Protein AF-A0A2X4TH71-F1 (afdb_monomer_lite)

InterPro domains:
  IPR024393 Mechanosensitive ion channel MscS, porin domain [PF12795] (1-151)

pLDDT: mean 87.52, std 12.31, range [40.38, 98.31]

Secondary structure (DSSP, 8-state):
-HHHHHHHHHTTSHHHHHHHHHHHHTS-HHHHHHHHHHHHHHHHHHHHHHHHHHHHHHHHHTHHHHHHHHHHHHHHHHHHHHHHHTT-STTPPPPPHHHHHHHHHHHHHHHHHHHHHHHHHHTHHHHHHHHHHHHHHHHHHHHHHHHHHHHHHHHTT-

Foldseek 3Di:
DVVLLVVLLVCLDPVNLVVLLVVVVPDDPVRLVVVLVVLVVLLVVLVVLLVVLVVVLVVLVCLVVVLVVLLVVLVVLLVVLVCLLVVVDPPDDDDDPVRNVVSVVSNVVSVVSNVVSVVVVVCSVVSNVVSVVVNSSSVSVSVSSVSSVVSSVVSVPD

Organism: NCBI:txid59203

Sequence (158 aa):
MRQATDALNALSDVNSDDEMRKTLSTLSLRQLELRVAQVLDDLQNSQSDLAAYNSQLVSLQTQPERVQNAMYTASQQIQQIRNRLDGNNVGEAALRPSQQVLLQAQQALLNAQIDQQRKSLEGNTVLQDTLQKQRDYVTANSNRLEHQLQLFAGSGQQ

Radius of gyration: 28.72 Å; chains: 1; bounding box: 62×29×78 Å

Structure (mmCIF, N/CA/C/O backbone):
data_AF-A0A2X4TH71-F1
#
_entry.id   AF-A0A2X4TH71-F1
#
loop_
_atom_site.group_PDB
_atom_site.id
_atom_site.type_symbol
_atom_site.label_atom_id
_atom_site.label_alt_id
_atom_site.label_comp_id
_atom_site.label_asym_id
_atom_site.label_entity_id
_atom_site.label_seq_id
_atom_site.pdbx_PDB_ins_code
_atom_site.Cartn_x
_atom_site.Cartn_y
_atom_site.Cartn_z
_atom_site.occupancy
_atom_site.B_iso_or_equiv
_atom_site.auth_seq_id
_atom_site.auth_comp_id
_atom_site.auth_asym_id
_atom_site.auth_atom_id
_atom_site.pdbx_PDB_model_num
ATOM 1 N N . MET A 1 1 ? -19.282 1.366 4.073 1.00 63.50 1 MET A N 1
ATOM 2 C CA . MET A 1 1 ? -18.233 1.529 5.105 1.00 63.50 1 MET A CA 1
ATOM 3 C C . MET A 1 1 ? -18.487 2.714 6.025 1.00 63.50 1 MET A C 1
ATOM 5 O O . MET A 1 1 ? -18.694 2.434 7.188 1.00 63.50 1 MET A O 1
ATOM 9 N N . ARG A 1 2 ? -18.599 3.976 5.561 1.00 66.25 2 ARG A N 1
ATOM 10 C CA . ARG A 1 2 ? -18.943 5.118 6.452 1.00 66.25 2 ARG A CA 1
ATOM 11 C C . ARG A 1 2 ? -20.168 4.866 7.345 1.00 66.25 2 ARG A C 1
ATOM 13 O O . ARG A 1 2 ? -20.029 4.877 8.552 1.00 66.25 2 ARG A O 1
ATOM 20 N N . GLN A 1 3 ? -21.297 4.461 6.761 1.00 63.44 3 GLN A N 1
ATOM 21 C CA . GLN A 1 3 ? -22.505 4.093 7.520 1.00 63.44 3 GLN A CA 1
ATOM 22 C C . GLN A 1 3 ? -22.292 2.961 8.540 1.00 63.44 3 GLN A C 1
ATOM 24 O O . GLN A 1 3 ? -22.957 2.937 9.566 1.00 63.44 3 GLN A O 1
ATOM 29 N N . ALA A 1 4 ? -21.382 2.020 8.265 1.00 64.94 4 ALA A N 1
ATOM 30 C CA . ALA A 1 4 ? -21.075 0.937 9.196 1.00 64.94 4 ALA A CA 1
ATOM 31 C C . ALA A 1 4 ? -20.242 1.455 10.375 1.00 64.94 4 ALA A C 1
ATOM 33 O O . ALA A 1 4 ? -20.536 1.103 11.508 1.00 64.94 4 ALA A O 1
ATOM 34 N N . THR A 1 5 ? -19.262 2.327 10.118 1.00 71.69 5 THR A N 1
ATOM 35 C CA . THR A 1 5 ? -18.489 3.030 11.153 1.00 71.69 5 THR A CA 1
ATOM 36 C C . THR A 1 5 ? -19.387 3.936 11.999 1.00 71.69 5 THR A C 1
ATOM 38 O O . THR A 1 5 ? -19.299 3.906 13.220 1.00 71.69 5 THR A O 1
ATOM 41 N N . ASP A 1 6 ? -20.298 4.680 11.371 1.00 70.75 6 ASP A N 1
ATOM 42 C CA . ASP A 1 6 ? -21.244 5.561 12.063 1.00 70.75 6 ASP A CA 1
ATOM 43 C C . ASP A 1 6 ? -22.219 4.757 12.937 1.00 70.75 6 ASP A C 1
ATOM 45 O O . ASP A 1 6 ? -22.457 5.114 14.087 1.00 70.75 6 ASP A O 1
ATOM 49 N N . ALA A 1 7 ? -22.730 3.628 12.433 1.00 64.69 7 ALA A N 1
ATOM 50 C CA . ALA A 1 7 ? -23.565 2.714 13.211 1.00 64.69 7 ALA A CA 1
ATOM 51 C C . ALA A 1 7 ? -22.794 2.053 14.368 1.00 64.69 7 ALA A C 1
ATOM 53 O O . ALA A 1 7 ? -23.346 1.878 15.450 1.00 64.69 7 ALA A O 1
ATOM 54 N N . LEU A 1 8 ? -21.516 1.712 14.162 1.00 64.94 8 LEU A N 1
ATOM 55 C CA . LEU A 1 8 ? -20.625 1.198 15.209 1.00 64.94 8 LEU A CA 1
ATOM 56 C C . LEU A 1 8 ? -20.383 2.228 16.313 1.00 64.94 8 LEU A C 1
ATOM 58 O O . LEU A 1 8 ? -20.440 1.873 17.486 1.00 64.94 8 LEU A O 1
ATOM 62 N N . ASN A 1 9 ? -20.166 3.488 15.944 1.00 67.88 9 ASN A N 1
ATOM 63 C CA . ASN A 1 9 ? -19.999 4.578 16.900 1.00 67.88 9 ASN A CA 1
ATOM 64 C C . ASN A 1 9 ? -21.312 4.890 17.636 1.00 67.88 9 ASN A C 1
ATOM 66 O O . ASN A 1 9 ? -21.296 5.161 18.828 1.00 67.88 9 ASN A O 1
ATOM 70 N N . ALA A 1 10 ? -22.462 4.799 16.963 1.00 61.44 10 ALA A N 1
ATOM 71 C CA . ALA A 1 10 ? -23.767 4.963 17.606 1.00 61.44 10 ALA A CA 1
ATOM 72 C C . ALA A 1 10 ? -24.090 3.836 18.609 1.00 61.44 10 ALA A C 1
ATOM 74 O O . ALA A 1 10 ? -24.837 4.047 19.559 1.00 61.44 10 ALA A O 1
ATOM 75 N N . LEU A 1 11 ? -23.515 2.642 18.426 1.00 59.00 11 LEU A N 1
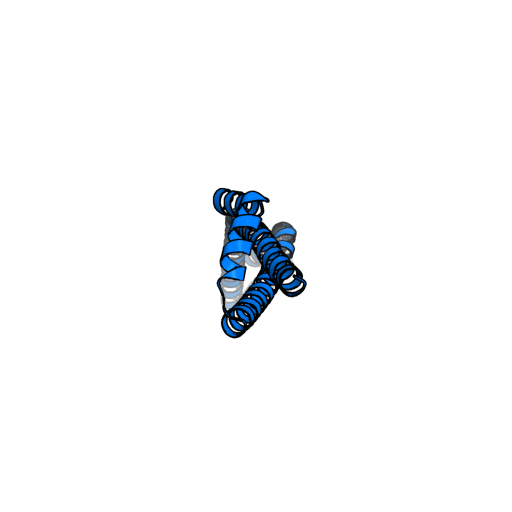ATOM 76 C CA . LEU A 1 11 ? -23.662 1.509 19.347 1.00 59.00 11 LEU A CA 1
ATOM 77 C C . LEU A 1 11 ? -22.861 1.659 20.653 1.00 59.00 11 LEU A C 1
ATOM 79 O O . LEU A 1 11 ? -23.059 0.833 21.543 1.00 59.00 11 LEU A O 1
ATOM 83 N N . SER A 1 12 ? -21.984 2.662 20.784 1.00 61.31 12 SER A N 1
ATOM 84 C CA . SER A 1 12 ? -21.284 2.985 22.041 1.00 61.31 12 SER A CA 1
ATOM 85 C C . SER A 1 12 ? -22.016 4.035 22.893 1.00 61.31 12 SER A C 1
ATOM 87 O O . SER A 1 12 ? -21.398 4.667 23.745 1.00 61.31 12 SER A O 1
ATOM 89 N N . ASP A 1 13 ? -23.291 4.311 22.601 1.00 68.19 13 ASP A N 1
ATOM 90 C CA . ASP A 1 13 ? -24.119 5.247 23.367 1.00 68.19 13 ASP A CA 1
ATOM 91 C C . ASP A 1 13 ? -24.588 4.628 24.700 1.00 68.19 13 ASP A C 1
ATOM 93 O O . ASP A 1 13 ? -24.808 3.423 24.797 1.00 68.19 13 ASP A O 1
ATOM 97 N N . VAL A 1 14 ? -24.826 5.455 25.720 1.00 62.22 14 VAL A N 1
ATOM 98 C CA . VAL A 1 14 ? -25.133 5.028 27.103 1.00 62.22 14 VAL A CA 1
ATOM 99 C C . VAL A 1 14 ? -26.380 4.135 27.180 1.00 62.22 14 VAL A C 1
ATOM 101 O O . VAL A 1 14 ? -26.426 3.179 27.951 1.00 62.22 14 VAL A O 1
ATOM 104 N N . ASN A 1 15 ? -27.383 4.386 26.332 1.00 63.09 15 ASN A N 1
ATOM 105 C CA . ASN A 1 15 ? -28.579 3.539 26.245 1.00 63.09 15 ASN A CA 1
ATOM 106 C C . ASN A 1 15 ? -28.260 2.115 25.743 1.00 63.09 15 ASN A C 1
ATOM 108 O O . ASN A 1 15 ? -28.921 1.155 26.134 1.00 63.09 15 ASN A O 1
ATOM 112 N N . SER A 1 16 ? -27.248 1.975 24.880 1.00 70.62 16 SER A N 1
ATOM 113 C CA . SER A 1 16 ? -26.733 0.683 24.409 1.00 70.62 16 SER A CA 1
ATOM 114 C C . SER A 1 16 ? -25.996 -0.048 25.533 1.00 70.62 16 SER A C 1
ATOM 116 O O . SER A 1 16 ? -26.137 -1.263 25.682 1.00 70.62 16 SER A O 1
ATOM 118 N N . ASP A 1 17 ? -25.274 0.690 26.378 1.00 78.94 17 ASP A N 1
ATOM 119 C CA . ASP A 1 17 ? -24.522 0.130 27.502 1.00 78.94 17 ASP A CA 1
ATOM 120 C C . ASP A 1 17 ? -25.423 -0.450 28.588 1.00 78.94 17 ASP A C 1
ATOM 122 O O . ASP A 1 17 ? -25.124 -1.517 29.124 1.00 78.94 17 ASP A O 1
ATOM 126 N N . ASP A 1 18 ? -26.535 0.212 28.904 1.00 78.62 18 ASP A N 1
ATOM 127 C CA . ASP A 1 18 ? -27.498 -0.289 29.887 1.00 78.62 18 ASP A CA 1
ATOM 128 C C . ASP A 1 18 ? -28.179 -1.580 29.409 1.00 78.62 18 ASP A C 1
ATOM 130 O O . ASP A 1 18 ? -28.313 -2.538 30.176 1.00 78.62 18 ASP A O 1
ATOM 134 N N . GLU A 1 19 ? -28.547 -1.662 28.128 1.00 79.62 19 GLU A N 1
ATOM 135 C CA . GLU A 1 19 ? -29.070 -2.895 27.523 1.00 79.62 19 GLU A CA 1
ATOM 136 C C . GLU A 1 19 ? -28.009 -4.003 27.465 1.00 79.62 19 GLU A C 1
ATOM 138 O O . GLU A 1 19 ? -28.292 -5.181 27.720 1.00 79.62 19 GLU A O 1
ATOM 143 N N . MET A 1 20 ? -26.753 -3.634 27.208 1.00 80.44 20 MET A N 1
ATOM 144 C CA . MET A 1 20 ? -25.641 -4.573 27.228 1.00 80.44 20 MET A CA 1
ATOM 145 C C . MET A 1 20 ? -25.396 -5.103 28.641 1.00 80.44 20 MET A C 1
ATOM 147 O O . MET A 1 20 ? -25.333 -6.315 28.819 1.00 80.44 20 MET A O 1
ATOM 151 N N . ARG A 1 21 ? -25.363 -4.244 29.665 1.00 81.69 21 ARG A N 1
ATOM 152 C CA . ARG A 1 21 ? -25.238 -4.637 31.079 1.00 81.69 21 ARG A CA 1
ATOM 153 C C . ARG A 1 21 ? -26.367 -5.558 31.530 1.00 81.69 21 ARG A C 1
ATOM 155 O O . ARG A 1 21 ? -26.087 -6.555 32.192 1.00 81.69 21 ARG A O 1
ATOM 162 N N . LYS A 1 22 ? -27.616 -5.278 31.138 1.00 83.62 22 LYS A N 1
ATOM 163 C CA . LYS A 1 22 ? -28.753 -6.188 31.380 1.00 83.62 22 LYS A CA 1
ATOM 164 C C . LYS A 1 22 ? -28.539 -7.546 30.722 1.00 83.62 22 LYS A C 1
ATOM 166 O O . LYS A 1 22 ? -28.810 -8.571 31.330 1.00 83.62 22 LYS A O 1
ATOM 171 N N . THR A 1 23 ? -28.036 -7.570 29.490 1.00 82.12 23 THR A N 1
ATOM 172 C CA . THR A 1 23 ? -27.727 -8.830 28.805 1.00 82.12 23 THR A CA 1
ATOM 173 C C . THR A 1 23 ? -26.625 -9.589 29.548 1.00 82.12 23 THR A C 1
ATOM 175 O O . THR A 1 23 ? -26.768 -10.784 29.800 1.00 82.12 23 THR A O 1
ATOM 178 N N . LEU A 1 24 ? -25.560 -8.899 29.966 1.00 82.75 24 LEU A N 1
ATOM 179 C CA . LEU A 1 24 ? -24.443 -9.492 30.703 1.00 82.75 24 LEU A CA 1
ATOM 180 C C . LEU A 1 24 ? -24.871 -10.086 32.049 1.00 82.75 24 LEU A C 1
ATOM 182 O O . LEU A 1 24 ? -24.440 -11.188 32.376 1.00 82.75 24 LEU A O 1
ATOM 186 N N . SER A 1 25 ? -25.756 -9.418 32.795 1.00 83.69 25 SER A N 1
ATOM 187 C CA . SER A 1 25 ? -26.221 -9.905 34.102 1.00 83.69 25 SER A CA 1
ATOM 188 C C . SER A 1 25 ? -27.093 -11.165 34.025 1.00 83.69 25 SER A C 1
ATOM 190 O O . SER A 1 25 ? -27.265 -11.852 35.029 1.00 83.69 25 SER A O 1
ATOM 192 N N . THR A 1 26 ? -27.613 -11.508 32.841 1.00 88.38 26 THR A N 1
ATOM 193 C CA . THR A 1 26 ? -28.360 -12.760 32.616 1.00 88.38 26 THR A CA 1
ATOM 194 C C . THR A 1 26 ? -27.472 -13.964 32.286 1.00 88.38 26 THR A C 1
ATOM 196 O O . THR A 1 26 ? -27.961 -15.095 32.255 1.00 88.38 26 THR A O 1
ATOM 199 N N . LEU A 1 27 ? -26.176 -13.750 32.037 1.00 88.44 27 LEU A N 1
ATOM 200 C CA . LEU A 1 27 ? -25.234 -14.806 31.671 1.00 88.44 27 LEU A CA 1
ATOM 201 C C . LEU A 1 27 ? -24.612 -15.459 32.909 1.00 88.44 27 LEU A C 1
ATOM 203 O O . LEU A 1 27 ? -24.302 -14.811 33.904 1.00 88.44 27 LEU A O 1
ATOM 207 N N . SER A 1 28 ? -24.363 -16.766 32.826 1.00 91.00 28 SER A N 1
ATOM 208 C CA . SER A 1 28 ? -23.561 -17.475 33.829 1.00 91.00 28 SER A CA 1
ATOM 209 C C . SER A 1 28 ? -22.086 -17.069 33.762 1.00 91.00 28 SER A C 1
ATOM 211 O O . SER A 1 28 ? -21.587 -16.688 32.702 1.00 91.00 28 SER A O 1
ATOM 213 N N . LEU A 1 29 ? -21.349 -17.256 34.863 1.00 87.69 29 LEU A N 1
ATOM 214 C CA . LEU A 1 29 ? -19.907 -16.981 34.926 1.00 87.69 29 LEU A CA 1
ATOM 215 C C . LEU A 1 29 ? -19.129 -17.636 33.773 1.00 87.69 29 LEU A C 1
ATOM 217 O O . LEU A 1 29 ? -18.354 -16.973 33.095 1.00 87.69 29 LEU A O 1
ATOM 221 N N . ARG A 1 30 ? -19.411 -18.909 33.470 1.00 90.69 30 ARG A N 1
ATOM 222 C CA . ARG A 1 30 ? -18.767 -19.625 32.358 1.00 90.69 30 ARG A CA 1
ATOM 223 C C . ARG A 1 30 ? -19.080 -19.003 30.993 1.00 90.69 30 ARG A C 1
ATOM 225 O O . ARG A 1 30 ? -18.236 -19.006 30.102 1.00 90.69 30 ARG A O 1
ATOM 232 N N . GLN A 1 31 ? -20.299 -18.498 30.800 1.00 89.62 31 GLN A N 1
ATOM 233 C CA . GLN A 1 31 ? -20.673 -17.802 29.565 1.00 89.62 31 GLN A CA 1
ATOM 234 C C . GLN A 1 31 ? -19.989 -16.435 29.465 1.00 89.62 31 GLN A C 1
ATOM 236 O O . GLN A 1 31 ? -19.572 -16.058 28.372 1.00 89.62 31 GLN A O 1
ATOM 241 N N . LEU A 1 32 ? -19.833 -15.727 30.587 1.00 87.56 32 LEU A N 1
ATOM 242 C CA . LEU A 1 32 ? -19.079 -14.475 30.655 1.00 87.56 32 LEU A CA 1
ATOM 243 C C . LEU A 1 32 ? -17.598 -14.700 30.321 1.00 87.56 32 LEU A C 1
ATOM 245 O O . LEU A 1 32 ? -17.068 -13.996 29.469 1.00 87.56 32 LEU A O 1
ATOM 249 N N . GLU A 1 33 ? -16.955 -15.717 30.899 1.00 90.88 33 GLU A N 1
ATOM 250 C CA . GLU A 1 33 ? -15.557 -16.077 30.606 1.00 90.88 33 GLU A CA 1
ATOM 251 C C . GLU A 1 33 ? -15.336 -16.392 29.120 1.00 90.88 33 GLU A C 1
ATOM 253 O O . GLU A 1 33 ? -14.415 -15.859 28.502 1.00 90.88 33 GLU A O 1
ATOM 258 N N . LEU A 1 34 ? -16.214 -17.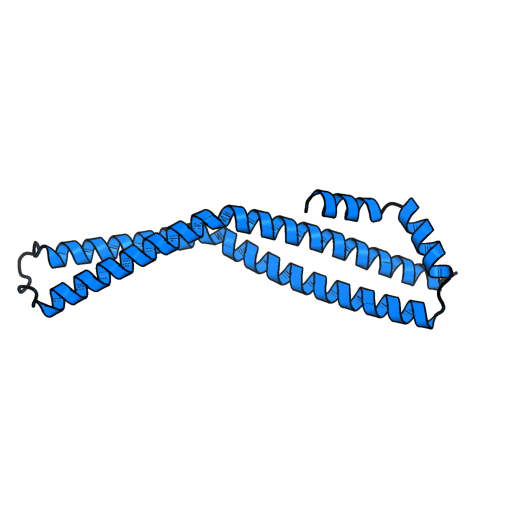206 28.518 1.00 93.50 34 LEU A N 1
ATOM 259 C CA . LEU A 1 34 ? -16.163 -17.504 27.081 1.00 93.50 34 LEU A CA 1
ATOM 260 C C . LEU A 1 34 ? -16.334 -16.243 26.230 1.00 93.50 34 LEU A C 1
ATOM 262 O O . LEU A 1 34 ? -15.679 -16.091 25.200 1.00 93.50 34 LEU A O 1
ATOM 266 N N . ARG A 1 35 ? -17.215 -15.330 26.652 1.00 90.44 35 ARG A N 1
ATOM 267 C CA . ARG A 1 35 ? -17.456 -14.087 25.925 1.00 90.44 35 ARG A CA 1
ATOM 268 C C . ARG A 1 35 ? -16.270 -13.130 26.028 1.00 90.44 35 ARG A C 1
ATOM 270 O O . ARG A 1 35 ? -15.919 -12.528 25.021 1.00 90.44 35 ARG A O 1
ATOM 277 N N . VAL A 1 36 ? -15.637 -13.028 27.196 1.00 92.69 36 VAL A N 1
ATOM 278 C CA . VAL A 1 36 ? -14.403 -12.252 27.389 1.00 92.69 36 VAL A CA 1
ATOM 279 C C . VAL A 1 36 ? -13.278 -12.809 26.519 1.00 92.69 36 VAL A C 1
ATOM 281 O O . VAL A 1 36 ? -12.634 -12.034 25.818 1.00 92.69 36 VAL A O 1
ATOM 284 N N . ALA A 1 37 ? -13.082 -14.132 26.501 1.00 94.56 37 ALA A N 1
ATOM 285 C CA . ALA A 1 37 ? -12.078 -14.767 25.647 1.00 94.56 37 ALA A CA 1
ATOM 286 C C . ALA A 1 37 ? -12.299 -14.431 24.162 1.00 94.56 37 ALA A C 1
ATOM 288 O O . ALA A 1 37 ? -11.374 -13.982 23.495 1.00 94.56 37 ALA A O 1
ATOM 289 N N . GLN A 1 38 ? -13.543 -14.527 23.678 1.00 94.56 38 GLN A N 1
ATOM 290 C CA . GLN A 1 38 ? -13.874 -14.165 22.298 1.00 94.56 38 GLN A CA 1
ATOM 291 C C . GLN A 1 38 ? -13.585 -12.689 21.987 1.00 94.56 38 GLN A C 1
ATOM 293 O O . GLN A 1 38 ? -13.048 -12.377 20.930 1.00 94.56 38 GLN A O 1
ATOM 298 N N . VAL A 1 39 ? -13.939 -11.770 22.891 1.00 93.06 39 VAL A N 1
ATOM 299 C CA . VAL A 1 39 ? -13.698 -10.333 22.679 1.00 93.06 39 VAL A CA 1
ATOM 300 C C . VAL A 1 39 ? -12.199 -10.021 22.660 1.00 93.06 39 VAL A C 1
ATOM 302 O O . VAL A 1 39 ? -11.772 -9.167 21.885 1.00 93.06 39 VAL A O 1
ATOM 305 N N . LEU A 1 40 ? -11.392 -10.720 23.464 1.00 95.88 40 LEU A N 1
ATOM 306 C CA . LEU A 1 40 ? -9.933 -10.600 23.433 1.00 95.88 40 LEU A CA 1
ATOM 307 C C . LEU A 1 40 ? -9.344 -11.115 22.112 1.00 95.88 40 LEU A C 1
ATOM 309 O O . LEU A 1 40 ? -8.509 -10.424 21.527 1.00 95.88 40 LEU A O 1
ATOM 313 N N . ASP A 1 41 ? -9.813 -12.261 21.614 1.00 97.69 41 ASP A N 1
ATOM 314 C CA . ASP A 1 41 ? -9.402 -12.796 20.309 1.00 97.69 41 ASP A CA 1
ATOM 315 C C . ASP A 1 41 ? -9.768 -11.825 19.170 1.00 97.69 41 ASP A C 1
ATOM 317 O O . ASP A 1 41 ? -8.943 -11.505 18.309 1.00 97.69 41 ASP A O 1
ATOM 321 N N . ASP A 1 42 ? -10.990 -11.284 19.188 1.00 94.81 42 ASP A N 1
ATOM 322 C CA . ASP A 1 42 ? -11.461 -10.308 18.199 1.00 94.81 42 ASP A CA 1
ATOM 323 C C . ASP A 1 42 ? -10.653 -8.996 18.256 1.00 94.81 42 ASP A C 1
ATOM 325 O O . ASP A 1 42 ? -10.369 -8.384 17.216 1.00 94.81 42 ASP A O 1
ATOM 329 N N . LEU A 1 43 ? -10.250 -8.559 19.456 1.00 95.31 43 LEU A N 1
ATOM 330 C CA . LEU A 1 43 ? -9.418 -7.371 19.648 1.00 95.31 43 LEU A CA 1
ATOM 331 C C . LEU A 1 43 ? -7.998 -7.599 19.117 1.00 95.31 43 LEU A C 1
ATOM 333 O O . LEU A 1 43 ? -7.457 -6.731 18.431 1.00 95.31 43 LEU A O 1
ATOM 337 N N . GLN A 1 44 ? -7.415 -8.774 19.364 1.00 97.12 44 GLN A N 1
ATOM 338 C CA . GLN A 1 44 ? -6.105 -9.140 18.827 1.00 97.12 44 GLN A CA 1
ATOM 339 C C . GLN A 1 44 ? -6.114 -9.161 17.291 1.00 97.12 44 GLN A C 1
ATOM 341 O O . GLN A 1 44 ? -5.206 -8.612 16.659 1.00 97.12 44 GLN A O 1
ATOM 346 N N . ASN A 1 45 ? -7.159 -9.729 16.683 1.00 96.69 45 ASN A N 1
ATOM 347 C CA . ASN A 1 45 ? -7.336 -9.719 15.230 1.00 96.69 45 ASN A CA 1
ATOM 348 C C . ASN A 1 45 ? -7.460 -8.285 14.692 1.00 96.69 45 ASN A C 1
ATOM 350 O O . ASN A 1 45 ? -6.756 -7.911 13.755 1.00 96.69 45 ASN A O 1
ATOM 354 N N . SER A 1 46 ? -8.272 -7.447 15.345 1.00 94.94 46 SER A N 1
ATOM 355 C CA . SER A 1 46 ? -8.445 -6.038 14.966 1.00 94.94 46 SER A CA 1
ATOM 356 C C . SER A 1 46 ? -7.128 -5.244 15.052 1.00 94.94 46 SER A C 1
ATOM 358 O O . SER A 1 46 ? -6.833 -4.417 14.188 1.00 94.94 46 SER A O 1
ATOM 360 N N . GLN A 1 47 ? -6.286 -5.508 16.056 1.00 95.62 47 GLN A N 1
ATOM 361 C CA . GLN A 1 47 ? -4.957 -4.893 16.165 1.00 95.62 47 GLN A CA 1
ATOM 362 C C . GLN A 1 47 ? -4.010 -5.346 15.044 1.00 95.62 47 GLN A C 1
ATOM 364 O O . GLN A 1 47 ? -3.268 -4.523 14.499 1.00 95.62 47 GLN A O 1
ATOM 369 N N . SER A 1 48 ? -4.048 -6.630 14.676 1.00 97.56 48 SER A N 1
ATOM 370 C CA . SER A 1 48 ? -3.261 -7.166 13.559 1.00 97.56 48 SER A CA 1
ATOM 371 C C . SER A 1 48 ? -3.653 -6.506 12.233 1.00 97.56 48 SER A C 1
ATOM 373 O O . SER A 1 48 ? -2.789 -6.009 11.503 1.00 97.56 48 SER A O 1
ATOM 375 N N . ASP A 1 49 ? -4.958 -6.394 11.978 1.00 96.50 49 ASP A N 1
ATOM 376 C CA . ASP A 1 49 ? -5.505 -5.733 10.794 1.00 96.50 49 ASP A CA 1
ATOM 377 C C . ASP A 1 49 ? -5.108 -4.252 10.734 1.00 96.50 49 ASP A C 1
ATOM 379 O O . ASP A 1 49 ? -4.660 -3.768 9.693 1.00 96.50 49 ASP A O 1
ATOM 383 N N . LEU A 1 50 ? -5.188 -3.523 11.855 1.00 96.25 50 LEU A N 1
ATOM 384 C CA . LEU A 1 50 ? -4.749 -2.124 11.922 1.00 96.25 50 LEU A CA 1
ATOM 385 C C . LEU A 1 50 ? -3.267 -1.963 11.572 1.00 96.25 50 LEU A C 1
ATOM 387 O O . LEU A 1 50 ? -2.911 -1.058 10.812 1.00 96.25 50 LEU A O 1
ATOM 391 N N . ALA A 1 51 ? -2.399 -2.834 12.090 1.00 97.31 51 ALA A N 1
ATOM 392 C CA . ALA A 1 51 ? -0.975 -2.810 11.767 1.00 97.31 51 ALA A CA 1
ATOM 393 C C . ALA A 1 51 ? -0.725 -3.078 10.271 1.00 97.31 51 ALA A C 1
ATOM 395 O O . ALA A 1 51 ? 0.096 -2.395 9.642 1.00 97.31 51 ALA A O 1
ATOM 396 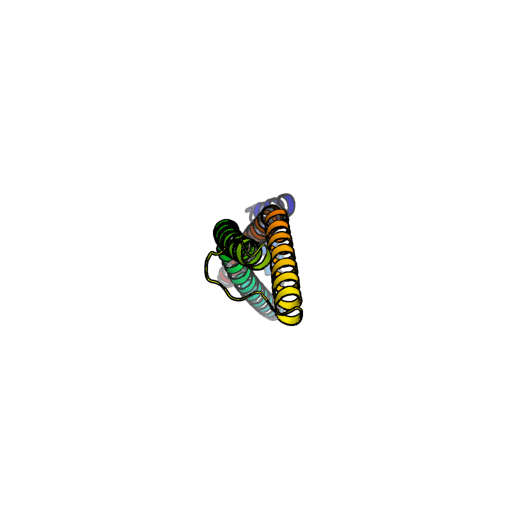N N . ALA A 1 52 ? -1.467 -4.023 9.686 1.00 97.81 52 ALA A N 1
ATOM 397 C CA . ALA A 1 52 ? -1.393 -4.343 8.267 1.00 97.81 52 ALA A CA 1
ATOM 398 C C . ALA A 1 52 ? -1.866 -3.172 7.389 1.00 97.81 52 ALA A C 1
ATOM 400 O O . ALA A 1 52 ? -1.136 -2.754 6.485 1.00 97.81 52 ALA A O 1
ATOM 401 N N . TYR A 1 53 ? -3.035 -2.589 7.673 1.00 96.88 53 TYR A N 1
ATOM 402 C CA . TYR A 1 53 ? -3.570 -1.450 6.919 1.00 96.88 53 TYR A CA 1
ATOM 403 C C . TYR A 1 53 ? -2.679 -0.214 7.028 1.00 96.88 53 TYR A C 1
ATOM 405 O O . TYR A 1 53 ? -2.420 0.438 6.018 1.00 96.88 53 TYR A O 1
ATOM 413 N N . ASN A 1 54 ? -2.149 0.088 8.217 1.00 95.69 54 ASN A N 1
ATOM 414 C CA . ASN A 1 54 ? -1.225 1.208 8.401 1.00 95.69 54 ASN A CA 1
ATOM 415 C C . ASN A 1 54 ? 0.059 1.022 7.585 1.00 95.69 54 ASN A C 1
ATOM 417 O O . ASN A 1 54 ? 0.491 1.949 6.900 1.00 95.69 54 ASN A O 1
ATOM 421 N N . SER A 1 55 ? 0.631 -0.185 7.589 1.00 96.75 55 SER A N 1
ATOM 422 C CA . SER A 1 55 ? 1.823 -0.493 6.789 1.00 96.75 55 SER A CA 1
ATOM 423 C C . SER A 1 55 ? 1.563 -0.330 5.286 1.00 96.75 55 SER A C 1
ATOM 425 O O . SER A 1 55 ? 2.385 0.238 4.562 1.00 96.75 55 SER A O 1
ATOM 427 N N . GLN A 1 56 ? 0.395 -0.771 4.807 1.00 96.31 56 GLN A N 1
ATOM 428 C CA . GLN A 1 56 ? -0.008 -0.605 3.408 1.00 96.31 56 GLN A CA 1
ATOM 429 C C . GLN A 1 56 ? -0.245 0.866 3.042 1.00 96.31 56 GLN A C 1
ATOM 431 O O . GLN A 1 56 ? 0.239 1.319 2.005 1.00 96.31 56 GLN A O 1
ATOM 436 N N . LEU A 1 57 ? -0.922 1.635 3.901 1.00 95.69 57 LEU A N 1
ATOM 437 C CA . LEU A 1 57 ? -1.157 3.067 3.699 1.00 95.69 57 LEU A CA 1
ATOM 438 C C . LEU A 1 57 ? 0.156 3.856 3.611 1.00 95.69 57 LEU A C 1
ATOM 440 O O . LEU A 1 57 ? 0.302 4.676 2.707 1.00 95.69 57 LEU A O 1
ATOM 444 N N . VAL A 1 58 ? 1.132 3.577 4.480 1.00 95.31 58 VAL A N 1
ATOM 445 C CA . VAL A 1 58 ? 2.464 4.212 4.427 1.00 95.31 58 VAL A CA 1
ATOM 446 C C . VAL A 1 58 ? 3.192 3.875 3.120 1.00 95.31 58 VAL A C 1
ATOM 448 O O . VAL A 1 58 ? 3.794 4.747 2.488 1.00 95.31 58 VAL A O 1
ATOM 451 N N . SER A 1 59 ? 3.106 2.623 2.662 1.00 93.25 59 SER A N 1
ATOM 452 C CA . SER A 1 59 ? 3.677 2.225 1.370 1.00 93.25 59 SER A CA 1
ATOM 453 C C . SER A 1 59 ? 3.027 2.965 0.196 1.00 93.25 59 SER A C 1
ATOM 455 O O . SER A 1 59 ? 3.735 3.404 -0.718 1.00 93.25 59 SER A O 1
ATOM 457 N N . LEU A 1 60 ? 1.701 3.136 0.227 1.00 94.75 60 LEU A N 1
ATOM 458 C CA . LEU A 1 60 ? 0.927 3.829 -0.808 1.00 94.75 60 LEU A CA 1
ATOM 459 C C . LEU A 1 60 ? 1.189 5.334 -0.839 1.00 94.75 60 LEU A C 1
ATOM 461 O O . LEU A 1 60 ? 1.235 5.910 -1.924 1.00 94.75 60 LEU A O 1
ATOM 465 N N . GLN A 1 61 ? 1.424 5.958 0.319 1.00 92.12 61 GLN A N 1
ATOM 466 C CA . GLN A 1 61 ? 1.744 7.387 0.419 1.00 92.12 61 GLN A CA 1
ATOM 467 C C . GLN A 1 61 ? 2.978 7.773 -0.393 1.00 92.12 61 GLN A C 1
ATOM 469 O O . GLN A 1 61 ? 2.992 8.839 -0.987 1.00 92.12 61 GLN A O 1
ATOM 474 N N . THR A 1 62 ? 3.983 6.898 -0.438 1.00 93.06 62 THR A N 1
ATOM 475 C CA . THR A 1 62 ? 5.238 7.142 -1.169 1.00 93.06 62 THR A CA 1
ATOM 476 C C . THR A 1 62 ? 5.282 6.445 -2.534 1.00 93.06 62 THR A C 1
ATOM 478 O O . THR A 1 62 ? 6.299 6.465 -3.231 1.00 93.06 62 THR A O 1
ATOM 481 N N . GLN A 1 63 ? 4.201 5.763 -2.933 1.00 94.69 63 GLN A N 1
ATOM 482 C CA . GLN A 1 63 ? 4.128 5.074 -4.220 1.00 94.69 63 GLN A CA 1
ATOM 483 C C . GLN A 1 63 ? 4.189 6.028 -5.426 1.00 94.69 63 GLN A C 1
ATOM 485 O O . GLN A 1 63 ? 4.897 5.678 -6.374 1.00 94.69 63 GLN A O 1
ATOM 490 N N . PRO A 1 64 ? 3.534 7.208 -5.429 1.00 94.56 64 PRO A N 1
ATOM 491 C CA . PRO A 1 64 ? 3.639 8.166 -6.529 1.00 94.56 64 PRO A CA 1
ATOM 492 C C . PRO A 1 64 ? 5.083 8.549 -6.849 1.00 94.56 64 PRO A C 1
ATOM 494 O O . PRO A 1 64 ? 5.493 8.485 -8.007 1.00 94.56 64 PRO A O 1
ATOM 497 N N . GLU A 1 65 ? 5.879 8.869 -5.834 1.00 95.69 65 GLU A N 1
ATOM 498 C CA . GLU A 1 65 ? 7.278 9.259 -5.979 1.00 95.69 65 GLU A CA 1
ATOM 499 C C . GLU A 1 65 ? 8.133 8.080 -6.451 1.00 95.69 65 GLU A C 1
ATOM 501 O O . GLU A 1 65 ? 8.966 8.238 -7.348 1.00 95.69 65 GLU A O 1
ATOM 506 N N . ARG A 1 66 ? 7.922 6.874 -5.900 1.00 94.88 66 ARG A N 1
ATOM 507 C CA . ARG A 1 66 ? 8.634 5.665 -6.355 1.00 94.88 66 ARG A CA 1
ATOM 508 C C . ARG A 1 66 ? 8.355 5.366 -7.826 1.00 94.88 66 ARG A C 1
ATOM 510 O O . ARG A 1 66 ? 9.285 5.072 -8.576 1.00 94.88 66 ARG A O 1
ATOM 517 N N . VAL A 1 67 ? 7.093 5.461 -8.242 1.00 96.56 67 VAL A N 1
ATOM 518 C CA . VAL A 1 67 ? 6.687 5.233 -9.631 1.00 96.56 67 VAL A CA 1
ATOM 519 C C . VAL A 1 67 ? 7.279 6.293 -10.554 1.00 96.56 67 VAL A C 1
ATOM 521 O O . VAL A 1 67 ? 7.854 5.938 -11.582 1.00 96.56 67 VAL A O 1
ATOM 524 N N . GLN A 1 68 ? 7.184 7.574 -10.193 1.00 96.38 68 GLN A N 1
ATOM 525 C CA . GLN A 1 68 ? 7.744 8.661 -10.997 1.00 96.38 68 GLN A CA 1
ATOM 526 C C . GLN A 1 68 ? 9.250 8.482 -11.213 1.00 96.38 68 GLN A C 1
ATOM 528 O O . GLN A 1 68 ? 9.718 8.574 -12.348 1.00 96.38 68 GLN A O 1
ATOM 533 N N . ASN A 1 69 ? 9.995 8.137 -10.158 1.00 97.00 69 ASN A N 1
ATOM 534 C CA . ASN A 1 69 ? 11.424 7.843 -10.260 1.00 97.00 69 ASN A CA 1
ATOM 535 C C . ASN A 1 69 ? 11.702 6.638 -11.171 1.00 97.00 69 ASN A C 1
ATOM 537 O O . ASN A 1 69 ? 12.538 6.727 -12.068 1.00 97.00 69 ASN A O 1
ATOM 541 N N . ALA A 1 70 ? 10.969 5.532 -11.000 1.00 96.31 70 ALA A N 1
ATOM 542 C CA . ALA A 1 70 ? 11.134 4.342 -11.834 1.00 96.31 70 ALA A CA 1
ATOM 543 C C . ALA A 1 70 ? 10.839 4.627 -13.319 1.00 96.31 70 ALA A C 1
ATOM 545 O O . ALA A 1 70 ? 11.607 4.226 -14.195 1.00 96.31 70 ALA A O 1
ATOM 546 N N . MET A 1 71 ? 9.761 5.361 -13.608 1.00 97.44 71 MET A N 1
ATOM 547 C CA . MET A 1 71 ? 9.398 5.771 -14.967 1.00 97.44 71 MET A CA 1
ATOM 548 C C . MET A 1 71 ? 10.439 6.710 -15.580 1.00 97.44 71 MET A C 1
ATOM 550 O O . MET A 1 71 ? 10.759 6.577 -16.763 1.00 97.44 71 MET A O 1
ATOM 554 N N . TYR A 1 72 ? 10.990 7.636 -14.792 1.00 97.81 72 TYR A N 1
ATOM 555 C CA . TYR A 1 72 ? 12.060 8.523 -15.236 1.00 97.81 72 TYR A CA 1
ATOM 556 C C . TYR A 1 72 ? 13.318 7.729 -15.609 1.00 97.81 72 TYR A C 1
ATOM 558 O O . TYR A 1 72 ? 13.827 7.876 -16.720 1.00 97.81 72 TYR A O 1
ATOM 566 N N . THR A 1 73 ? 13.771 6.819 -14.741 1.00 98.00 73 THR A N 1
ATOM 567 C CA . THR A 1 73 ? 14.924 5.948 -15.016 1.00 98.00 73 THR A CA 1
ATOM 568 C C . THR A 1 73 ? 14.705 5.080 -16.256 1.00 98.00 73 THR A C 1
ATOM 570 O O . THR A 1 73 ? 15.579 5.027 -17.122 1.00 98.00 73 THR A O 1
ATOM 573 N N . ALA A 1 74 ? 13.534 4.450 -16.392 1.00 97.75 74 ALA A N 1
ATOM 574 C CA . ALA A 1 74 ? 13.199 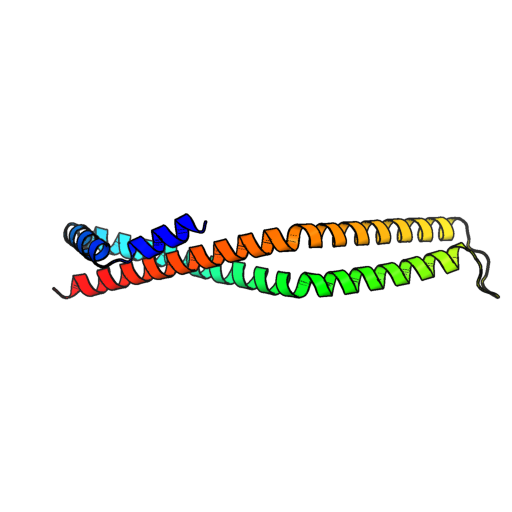3.652 -17.572 1.00 97.75 74 ALA A CA 1
ATOM 575 C C . ALA A 1 74 ? 13.201 4.502 -18.855 1.00 97.75 74 ALA A C 1
ATOM 577 O O . ALA A 1 74 ? 13.728 4.079 -19.884 1.00 97.75 74 ALA A O 1
ATOM 578 N N . SER A 1 75 ? 12.690 5.735 -18.787 1.00 97.88 75 SER A N 1
ATOM 579 C CA . SER A 1 75 ? 12.679 6.665 -19.923 1.00 97.88 75 SER A CA 1
ATOM 580 C C . SER A 1 75 ? 14.091 7.057 -20.367 1.00 97.88 75 SER A C 1
ATOM 582 O O . SER A 1 75 ? 14.365 7.083 -21.568 1.00 97.88 75 SER A O 1
ATOM 584 N N . GLN A 1 76 ? 15.004 7.302 -19.420 1.00 97.94 76 GLN A N 1
ATOM 585 C CA . GLN A 1 76 ? 16.417 7.572 -19.714 1.00 97.94 76 GLN A CA 1
ATOM 586 C C . GLN A 1 76 ? 17.089 6.372 -20.398 1.00 97.94 76 GLN A C 1
ATOM 588 O O . GLN A 1 76 ? 17.765 6.530 -21.414 1.00 97.94 76 GLN A O 1
ATOM 593 N N . GLN A 1 77 ? 16.848 5.154 -19.903 1.00 97.75 77 GLN A N 1
ATOM 594 C CA . GLN A 1 77 ? 17.377 3.930 -20.518 1.00 97.75 77 GLN A CA 1
ATOM 595 C C . GLN A 1 77 ? 16.831 3.716 -21.935 1.00 97.75 77 GLN A C 1
ATOM 597 O O . GLN A 1 77 ? 17.588 3.394 -22.849 1.00 97.75 77 GLN A O 1
ATOM 602 N N . ILE A 1 78 ? 15.538 3.966 -22.163 1.00 97.94 78 ILE A N 1
ATOM 603 C CA . ILE A 1 78 ? 14.935 3.892 -23.501 1.00 97.94 78 ILE A CA 1
ATOM 604 C C . ILE A 1 78 ? 15.593 4.889 -24.467 1.00 97.94 78 ILE A C 1
ATOM 606 O O . ILE A 1 78 ? 15.790 4.554 -25.636 1.00 97.94 78 ILE A O 1
ATOM 610 N N . GLN A 1 79 ? 15.917 6.106 -24.018 1.00 96.19 79 GLN A N 1
ATOM 611 C CA . GLN A 1 79 ? 16.616 7.093 -24.850 1.00 96.19 79 GLN A CA 1
ATOM 612 C C . GLN A 1 79 ? 18.033 6.630 -25.207 1.00 96.19 79 GLN A C 1
ATOM 614 O O . GLN A 1 79 ? 18.420 6.707 -26.370 1.00 96.19 79 GLN A O 1
ATOM 619 N N . GLN A 1 80 ? 18.778 6.076 -24.248 1.00 94.56 80 GLN A N 1
ATOM 620 C CA . GLN A 1 80 ? 20.101 5.499 -24.509 1.00 94.56 80 GLN A CA 1
ATOM 621 C C . GLN A 1 80 ? 20.028 4.346 -25.518 1.00 94.56 80 GLN A C 1
ATOM 623 O O . GLN A 1 80 ? 20.825 4.295 -26.454 1.00 94.56 80 GLN A O 1
ATOM 628 N N . ILE A 1 81 ? 19.040 3.458 -25.371 1.00 95.12 81 ILE A N 1
ATOM 629 C CA . ILE A 1 81 ? 18.802 2.359 -26.312 1.00 95.12 81 ILE A CA 1
ATOM 630 C C . ILE A 1 81 ? 18.485 2.896 -27.712 1.00 95.12 81 ILE A C 1
ATOM 632 O O . ILE A 1 81 ? 19.044 2.391 -28.682 1.00 95.12 81 ILE A O 1
ATOM 636 N N . ARG A 1 82 ? 17.638 3.928 -27.831 1.00 94.31 82 ARG A N 1
ATOM 637 C CA . ARG A 1 82 ? 17.338 4.570 -29.123 1.00 94.31 82 ARG A CA 1
ATOM 638 C C . ARG A 1 82 ? 18.591 5.148 -29.771 1.00 94.31 82 ARG A C 1
ATOM 640 O O . ARG A 1 82 ? 18.901 4.769 -30.889 1.00 94.31 82 ARG A O 1
ATOM 647 N N . ASN A 1 83 ? 19.375 5.934 -29.036 1.00 91.94 83 ASN A N 1
ATOM 648 C CA . ASN A 1 83 ? 20.615 6.519 -29.559 1.00 91.94 83 ASN A CA 1
ATOM 649 C C . ASN A 1 83 ? 21.607 5.448 -30.048 1.00 91.94 83 ASN A C 1
ATOM 651 O O . ASN A 1 83 ? 22.271 5.635 -31.066 1.00 91.94 83 ASN A O 1
ATOM 655 N N . ARG A 1 84 ? 21.689 4.310 -29.341 1.00 89.88 84 ARG A N 1
ATOM 656 C CA . ARG A 1 84 ? 22.514 3.158 -29.738 1.00 89.88 84 ARG A CA 1
ATOM 657 C C . ARG A 1 84 ? 21.971 2.453 -30.981 1.00 89.88 84 ARG A C 1
ATOM 659 O O . ARG A 1 84 ? 22.764 2.075 -31.836 1.00 89.88 84 ARG A O 1
ATOM 666 N N . LEU A 1 85 ? 20.655 2.263 -31.078 1.00 89.44 85 LEU A N 1
ATOM 667 C CA . LEU A 1 85 ? 20.001 1.638 -32.235 1.00 89.44 85 LEU A CA 1
ATOM 668 C C . LEU A 1 85 ? 20.091 2.507 -33.494 1.00 89.44 85 LEU A C 1
ATOM 670 O O . LEU A 1 85 ? 20.325 1.966 -34.571 1.00 89.44 85 LEU A O 1
ATOM 674 N N . ASP A 1 86 ? 19.962 3.825 -33.348 1.00 87.69 86 ASP A N 1
ATOM 675 C CA . ASP A 1 86 ? 20.030 4.787 -34.452 1.00 87.69 86 ASP A CA 1
ATOM 676 C C . ASP A 1 86 ? 21.458 4.935 -35.010 1.00 87.69 86 ASP A C 1
ATOM 678 O O . ASP A 1 86 ? 21.646 5.463 -36.102 1.00 87.69 86 ASP A O 1
ATOM 682 N N . GLY A 1 87 ? 22.480 4.455 -34.285 1.00 74.69 87 GLY A N 1
ATOM 683 C CA . GLY A 1 87 ? 23.871 4.454 -34.747 1.00 74.69 87 GLY A CA 1
ATOM 684 C C . GLY A 1 87 ? 24.495 5.849 -34.870 1.00 74.69 87 GLY A C 1
ATOM 685 O O . GLY A 1 87 ? 25.519 6.007 -35.527 1.00 74.69 87 GLY A O 1
ATOM 686 N N . ASN A 1 88 ? 23.905 6.862 -34.230 1.00 65.44 88 ASN A N 1
ATOM 687 C CA . ASN A 1 88 ? 24.313 8.267 -34.351 1.00 65.44 88 ASN A CA 1
ATOM 688 C C . ASN A 1 88 ? 25.594 8.628 -33.566 1.00 65.44 88 ASN A C 1
ATOM 690 O O . ASN A 1 88 ? 25.994 9.793 -33.536 1.00 65.44 88 ASN A O 1
ATOM 694 N N . ASN A 1 89 ? 26.252 7.658 -32.925 1.00 65.81 89 ASN A N 1
ATOM 695 C CA . ASN A 1 89 ? 27.466 7.889 -32.146 1.00 65.81 89 ASN A CA 1
ATOM 696 C C . ASN A 1 89 ? 28.715 7.769 -33.034 1.00 65.81 89 ASN A C 1
ATOM 698 O O . ASN A 1 89 ? 29.079 6.685 -33.493 1.00 65.81 89 ASN A O 1
ATOM 702 N N . VAL A 1 90 ? 29.403 8.893 -33.251 1.00 61.00 90 VAL A N 1
ATOM 703 C CA . VAL A 1 90 ? 30.664 8.945 -34.005 1.00 61.00 90 VAL A CA 1
ATOM 704 C C . VAL A 1 90 ? 31.724 8.088 -33.300 1.00 61.00 90 VAL A C 1
ATOM 706 O O . VAL A 1 90 ? 32.097 8.372 -32.165 1.00 61.00 90 VAL A O 1
ATOM 709 N N . GLY A 1 91 ? 32.220 7.044 -33.974 1.00 67.81 91 GLY A N 1
ATOM 710 C CA . GLY A 1 91 ? 33.275 6.157 -33.462 1.00 67.81 91 GLY A CA 1
ATOM 711 C C . GLY A 1 91 ? 32.801 4.836 -32.839 1.00 67.81 91 GLY A C 1
ATOM 712 O O . GLY A 1 91 ? 33.644 4.031 -32.445 1.00 67.81 91 GLY A O 1
ATOM 713 N N . GLU A 1 92 ? 31.492 4.564 -32.776 1.00 70.19 92 GLU A N 1
ATOM 714 C CA . GLU A 1 92 ? 30.977 3.250 -32.363 1.00 70.19 92 GLU A CA 1
ATOM 715 C C . GLU A 1 92 ? 30.959 2.245 -33.524 1.00 70.19 92 GLU A C 1
ATOM 717 O O . GLU A 1 92 ? 30.546 2.549 -34.642 1.00 70.19 92 GLU A O 1
ATOM 722 N N . ALA A 1 93 ? 31.395 1.011 -33.251 1.00 73.19 93 ALA A N 1
ATOM 723 C CA . ALA A 1 93 ? 31.275 -0.086 -34.204 1.00 73.19 93 ALA A CA 1
ATOM 724 C C . ALA A 1 93 ? 29.796 -0.396 -34.485 1.00 73.19 93 ALA A C 1
ATOM 726 O O . ALA A 1 93 ? 28.973 -0.403 -33.566 1.00 73.19 93 ALA A O 1
ATOM 727 N N . ALA A 1 94 ? 29.475 -0.709 -35.744 1.00 80.25 94 ALA A N 1
ATOM 728 C CA . ALA A 1 94 ? 28.122 -1.073 -36.148 1.00 80.25 94 ALA A CA 1
ATOM 729 C C . ALA A 1 94 ? 27.572 -2.225 -35.287 1.00 80.25 94 ALA A C 1
ATOM 731 O O . ALA A 1 94 ? 28.251 -3.232 -35.057 1.00 80.25 94 ALA A O 1
ATOM 732 N N . LEU A 1 95 ? 26.329 -2.081 -34.820 1.00 86.00 95 LEU A N 1
ATOM 733 C CA . LEU A 1 95 ? 25.667 -3.114 -34.029 1.00 86.00 95 LEU A CA 1
ATOM 734 C C . LEU A 1 95 ? 25.494 -4.393 -34.851 1.00 86.00 95 LEU A C 1
ATOM 736 O O . LEU A 1 95 ? 25.029 -4.366 -35.991 1.00 86.00 95 LEU A O 1
ATOM 740 N N . ARG A 1 96 ? 25.805 -5.540 -34.241 1.00 90.75 96 ARG A N 1
ATOM 741 C CA . ARG A 1 96 ? 25.478 -6.845 -34.833 1.00 90.75 96 ARG A CA 1
ATOM 742 C C . ARG A 1 96 ? 23.955 -7.052 -34.820 1.00 90.75 96 ARG A C 1
ATOM 744 O O . ARG A 1 96 ? 23.311 -6.605 -33.869 1.00 90.75 96 ARG A O 1
ATOM 751 N N . PRO A 1 97 ? 23.375 -7.816 -35.764 1.00 90.94 97 PRO A N 1
ATOM 752 C CA . PRO A 1 97 ? 21.930 -8.070 -35.792 1.00 90.94 97 PRO A CA 1
ATOM 753 C C . PRO A 1 97 ? 21.367 -8.614 -34.469 1.00 90.94 97 PRO A C 1
ATOM 755 O O . PRO A 1 97 ? 20.332 -8.164 -33.991 1.00 90.94 97 PRO A O 1
ATOM 758 N N . SER A 1 98 ? 22.086 -9.523 -33.804 1.00 92.12 98 SER A N 1
ATOM 759 C CA . SER A 1 98 ? 21.674 -10.056 -32.497 1.00 92.12 98 SER A CA 1
ATOM 760 C C . SER A 1 98 ? 21.669 -9.006 -31.378 1.00 92.12 98 SER A C 1
ATOM 762 O O . SER A 1 98 ? 20.824 -9.064 -30.488 1.00 92.12 98 SER A O 1
ATOM 764 N N . GLN A 1 99 ? 22.575 -8.024 -31.424 1.00 92.88 99 GLN A N 1
ATOM 765 C CA . GLN A 1 99 ? 22.610 -6.917 -30.463 1.00 92.88 99 GLN A CA 1
ATOM 766 C C . GLN A 1 99 ? 21.449 -5.947 -30.697 1.00 92.88 99 GLN A C 1
ATOM 768 O O . GLN A 1 99 ? 20.865 -5.462 -29.733 1.00 92.88 99 GLN A O 1
ATOM 773 N N . GLN A 1 100 ? 21.082 -5.703 -31.958 1.00 93.19 100 GLN A N 1
ATOM 774 C CA . GLN A 1 100 ? 19.905 -4.900 -32.299 1.00 93.19 100 GLN A CA 1
ATOM 775 C C . GLN A 1 100 ? 18.626 -5.542 -31.753 1.00 93.19 100 GLN A C 1
ATOM 777 O O . GLN A 1 100 ? 17.853 -4.870 -31.074 1.00 93.19 100 GLN A O 1
ATOM 782 N N . VAL A 1 101 ? 18.446 -6.852 -31.965 1.00 96.00 101 VAL A N 1
ATOM 783 C CA . VAL A 1 101 ? 17.290 -7.602 -31.442 1.00 96.00 101 VAL A CA 1
ATOM 784 C C . VAL A 1 101 ? 17.233 -7.547 -29.912 1.00 96.00 101 VAL A C 1
ATOM 786 O O . VAL A 1 101 ? 16.167 -7.306 -29.347 1.00 96.00 101 VAL A O 1
ATOM 789 N N . LEU A 1 102 ? 18.370 -7.714 -29.226 1.00 97.00 102 LEU A N 1
ATOM 790 C CA . LEU A 1 102 ? 18.428 -7.612 -27.765 1.00 97.00 102 LEU A CA 1
ATOM 791 C C . LEU A 1 102 ? 18.006 -6.220 -27.267 1.00 97.00 102 LEU A C 1
ATOM 793 O O . LEU A 1 102 ? 17.204 -6.114 -26.341 1.00 97.00 102 LEU A O 1
ATOM 797 N N . LEU A 1 103 ? 18.523 -5.157 -27.886 1.00 96.44 103 LEU A N 1
ATOM 798 C CA . LEU A 1 103 ? 18.191 -3.776 -27.531 1.00 96.44 103 LEU A CA 1
ATOM 799 C C . LEU A 1 103 ? 16.710 -3.458 -27.788 1.00 96.44 103 LEU A C 1
ATOM 801 O O . LEU A 1 103 ? 16.066 -2.815 -26.960 1.00 96.44 103 LEU A O 1
ATOM 805 N N . GLN A 1 104 ? 16.141 -3.955 -28.887 1.00 96.44 104 GLN A N 1
ATOM 806 C CA . GLN A 1 104 ? 14.709 -3.833 -29.178 1.00 96.44 104 GLN A CA 1
ATOM 807 C C . GLN A 1 104 ? 13.849 -4.561 -28.135 1.00 96.44 104 GLN A C 1
ATOM 809 O O . GLN A 1 104 ? 12.869 -4.000 -27.644 1.00 96.44 104 GLN A O 1
ATOM 814 N N . ALA A 1 105 ? 14.236 -5.777 -27.736 1.00 97.88 105 ALA A N 1
ATOM 815 C CA . ALA A 1 105 ? 13.546 -6.522 -26.685 1.00 97.88 105 ALA A CA 1
ATOM 816 C C . ALA A 1 105 ? 13.624 -5.803 -25.326 1.00 97.88 105 ALA A C 1
ATOM 818 O O . ALA A 1 105 ? 12.619 -5.698 -24.621 1.00 97.88 105 ALA A O 1
ATOM 819 N N . GLN A 1 106 ? 14.789 -5.247 -24.977 1.00 97.94 106 GLN A N 1
ATOM 820 C CA . GLN A 1 106 ? 14.962 -4.461 -23.755 1.00 97.94 106 GLN A CA 1
ATOM 821 C C . GLN A 1 106 ? 14.095 -3.194 -23.766 1.00 97.94 106 GLN A C 1
ATOM 823 O O . GLN A 1 106 ? 13.462 -2.875 -22.762 1.00 97.94 106 GLN A O 1
ATOM 828 N N . GLN A 1 107 ? 14.008 -2.498 -24.901 1.00 98.00 107 GLN A N 1
ATOM 829 C CA . GLN A 1 107 ? 13.123 -1.344 -25.054 1.00 98.00 107 GLN A CA 1
ATOM 830 C C . GLN A 1 107 ? 11.648 -1.724 -24.860 1.00 98.00 107 GLN A C 1
ATOM 832 O O . GLN A 1 107 ? 10.929 -1.028 -24.144 1.00 98.00 107 GLN A O 1
ATOM 837 N N . ALA A 1 108 ? 11.198 -2.829 -25.462 1.00 98.06 108 ALA A N 1
ATOM 838 C CA . ALA A 1 108 ? 9.830 -3.319 -25.299 1.00 98.06 108 ALA A CA 1
ATOM 839 C C . ALA A 1 108 ? 9.515 -3.660 -23.832 1.00 98.06 108 ALA A C 1
ATOM 841 O O . ALA A 1 108 ? 8.456 -3.283 -23.329 1.00 98.06 108 ALA A O 1
ATOM 842 N N . LEU A 1 109 ? 10.455 -4.299 -23.125 1.00 98.25 109 LEU A N 1
ATOM 843 C CA . LEU A 1 109 ? 10.329 -4.583 -21.695 1.00 98.25 109 LEU A CA 1
ATOM 844 C C . LEU A 1 109 ? 10.205 -3.297 -20.863 1.00 98.25 109 LEU A C 1
ATOM 846 O O . LEU A 1 109 ? 9.320 -3.206 -20.016 1.00 98.25 109 LEU A O 1
ATOM 850 N N . LEU A 1 110 ? 11.057 -2.299 -21.111 1.00 98.31 110 LEU A N 1
ATOM 851 C CA . LEU A 1 110 ? 11.020 -1.023 -20.387 1.00 98.31 110 LEU A CA 1
ATOM 852 C C . LEU A 1 110 ? 9.709 -0.262 -20.631 1.00 98.31 110 LEU A C 1
ATOM 854 O O . LEU A 1 110 ? 9.140 0.295 -19.694 1.00 98.31 110 LEU A O 1
ATOM 858 N N . ASN A 1 111 ? 9.187 -0.282 -21.860 1.00 98.12 111 ASN A N 1
ATOM 859 C CA . ASN A 1 111 ? 7.874 0.292 -22.168 1.00 98.12 111 ASN A CA 1
ATOM 860 C C . ASN A 1 111 ? 6.751 -0.431 -21.406 1.00 98.12 111 ASN A C 1
ATOM 862 O O . ASN A 1 111 ? 5.920 0.221 -20.777 1.00 98.12 111 ASN A O 1
ATOM 866 N N . ALA A 1 112 ? 6.765 -1.768 -21.382 1.00 98.06 112 ALA A N 1
ATOM 867 C CA . ALA A 1 112 ? 5.787 -2.549 -20.627 1.00 98.06 112 ALA A CA 1
ATOM 868 C C . ALA A 1 112 ? 5.853 -2.266 -19.113 1.00 98.06 112 ALA A C 1
ATOM 870 O O . ALA A 1 112 ? 4.817 -2.174 -18.454 1.00 98.06 112 ALA A O 1
ATOM 871 N N . GLN A 1 113 ? 7.057 -2.074 -18.562 1.00 97.56 113 GLN A N 1
ATOM 872 C CA . GLN A 1 113 ? 7.240 -1.660 -17.169 1.00 97.56 113 GLN A CA 1
ATOM 873 C C . GLN A 1 113 ? 6.653 -0.269 -16.910 1.00 97.56 113 GLN A C 1
ATOM 875 O O . GLN A 1 113 ? 5.953 -0.086 -15.919 1.00 97.56 113 GLN A O 1
ATOM 880 N N . ILE A 1 114 ? 6.879 0.703 -17.798 1.00 97.75 114 ILE A N 1
ATOM 881 C CA . ILE A 1 114 ? 6.274 2.040 -17.687 1.00 97.75 114 ILE A CA 1
ATOM 882 C C . ILE A 1 114 ? 4.743 1.948 -17.660 1.00 97.75 114 ILE A C 1
ATOM 884 O O . ILE A 1 114 ? 4.106 2.573 -16.810 1.00 97.75 114 ILE A O 1
ATOM 888 N N . ASP A 1 115 ? 4.147 1.146 -18.541 1.00 97.12 115 ASP A N 1
ATOM 889 C CA . ASP A 1 115 ? 2.693 0.980 -18.593 1.00 97.12 115 ASP A CA 1
ATOM 890 C C . ASP A 1 115 ? 2.139 0.290 -17.341 1.00 97.12 115 ASP A C 1
ATOM 892 O O . ASP A 1 115 ? 1.104 0.701 -16.811 1.00 97.12 115 ASP A O 1
ATOM 896 N N . GLN A 1 116 ? 2.839 -0.718 -16.812 1.00 95.75 116 GLN A N 1
ATOM 897 C CA . GLN A 1 116 ? 2.487 -1.334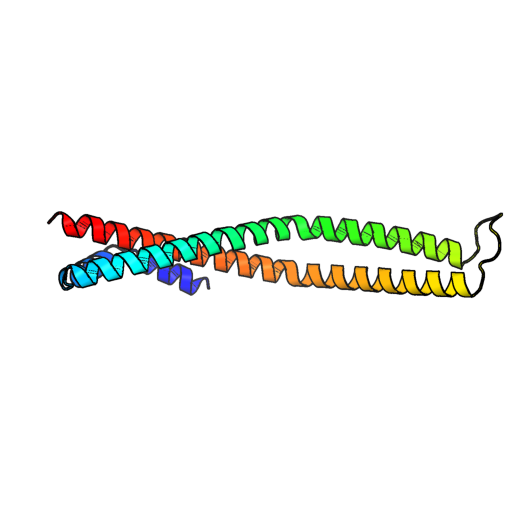 -15.531 1.00 95.75 116 GLN A CA 1
ATOM 898 C C . GLN A 1 116 ? 2.515 -0.305 -14.393 1.00 95.75 116 GLN A C 1
ATOM 900 O O . GLN A 1 116 ? 1.598 -0.257 -13.571 1.00 95.75 116 GLN A O 1
ATOM 905 N N . GLN A 1 117 ? 3.552 0.531 -14.349 1.00 95.56 117 GLN A N 1
ATOM 906 C CA . GLN A 1 117 ? 3.704 1.545 -13.314 1.00 95.56 117 GLN A CA 1
ATOM 907 C C . GLN A 1 117 ? 2.590 2.600 -13.381 1.00 95.56 117 GLN A C 1
ATOM 909 O O . GLN A 1 117 ? 2.025 2.951 -12.344 1.00 95.56 117 GLN A O 1
ATOM 914 N N . ARG A 1 118 ? 2.190 3.031 -14.584 1.00 95.19 118 ARG A N 1
ATOM 915 C CA . ARG A 1 118 ? 1.035 3.925 -14.791 1.00 95.19 118 ARG A CA 1
ATOM 916 C C . ARG A 1 118 ? -0.265 3.321 -14.265 1.00 95.19 118 ARG A C 1
ATOM 918 O O . ARG A 1 118 ? -0.941 3.959 -13.464 1.00 95.19 118 ARG A O 1
ATOM 925 N N . LYS A 1 119 ? -0.553 2.064 -14.613 1.00 93.50 119 LYS A N 1
ATOM 926 C CA . LYS A 1 119 ? -1.727 1.342 -14.092 1.00 93.50 119 LYS A CA 1
ATOM 927 C C . LYS A 1 119 ? -1.718 1.240 -12.567 1.00 93.50 119 LYS A C 1
ATOM 929 O O . LYS A 1 119 ? -2.766 1.332 -11.934 1.00 93.50 119 LYS A O 1
ATOM 934 N N . SER A 1 120 ? -0.541 1.083 -11.957 1.00 90.62 120 SER A N 1
ATOM 935 C CA . SER A 1 120 ? -0.431 1.057 -10.494 1.00 90.62 120 SER A CA 1
ATOM 936 C C . SER A 1 120 ? -0.826 2.392 -9.846 1.00 90.62 120 SER A C 1
ATOM 938 O O . SER A 1 120 ? -1.391 2.392 -8.754 1.00 90.62 120 SER A O 1
ATOM 940 N N . LEU A 1 121 ? -0.585 3.523 -10.525 1.00 91.94 121 LEU A N 1
ATOM 941 C CA . LEU A 1 121 ? -1.011 4.843 -10.055 1.00 91.94 121 LEU A CA 1
ATOM 942 C C . LEU A 1 121 ? -2.513 5.060 -10.208 1.00 91.94 121 LEU A C 1
ATOM 944 O O . LEU A 1 121 ? -3.121 5.640 -9.314 1.00 91.94 121 LEU A O 1
ATOM 948 N N . GLU A 1 122 ? -3.113 4.568 -11.293 1.00 90.56 122 GLU A N 1
ATOM 949 C CA . GLU A 1 122 ? -4.561 4.671 -11.528 1.00 90.56 122 GLU A CA 1
ATOM 950 C C . GLU A 1 122 ? -5.370 4.032 -10.387 1.00 90.56 122 GLU A C 1
ATOM 952 O O . GLU A 1 122 ? -6.373 4.587 -9.941 1.00 90.56 122 GLU A O 1
ATOM 957 N N . GLY A 1 123 ? -4.905 2.893 -9.862 1.00 88.19 123 GLY A N 1
ATOM 958 C CA . GLY A 1 123 ? -5.538 2.211 -8.729 1.00 88.19 123 GLY A CA 1
ATOM 959 C C . GLY A 1 123 ? -5.198 2.787 -7.349 1.00 88.19 123 GLY A C 1
ATOM 960 O O . GLY A 1 123 ? -5.869 2.446 -6.373 1.00 88.19 123 GLY A O 1
ATOM 961 N N . ASN A 1 124 ? -4.182 3.650 -7.241 1.00 90.81 124 ASN A N 1
ATOM 962 C CA . ASN A 1 124 ? -3.629 4.078 -5.954 1.00 90.81 124 ASN A CA 1
ATOM 963 C C . ASN A 1 124 ? -4.659 4.846 -5.108 1.00 90.81 124 ASN A C 1
ATOM 965 O O . ASN A 1 124 ? -4.883 4.501 -3.952 1.00 90.81 124 ASN A O 1
ATOM 969 N N . THR A 1 125 ? -5.368 5.822 -5.686 1.00 86.75 125 THR A N 1
ATOM 970 C CA . THR A 1 125 ? -6.362 6.620 -4.942 1.00 86.75 125 THR A CA 1
ATOM 971 C C . THR A 1 125 ? -7.528 5.776 -4.421 1.00 86.75 125 THR A C 1
ATOM 973 O O . THR A 1 125 ? -7.954 5.953 -3.282 1.00 86.75 125 THR A O 1
ATOM 976 N N . VAL A 1 126 ? -8.031 4.831 -5.223 1.00 91.69 126 VAL A N 1
ATOM 977 C CA . VAL A 1 126 ? -9.131 3.938 -4.812 1.00 91.69 126 VAL A CA 1
ATOM 978 C C . VAL A 1 126 ? -8.674 2.992 -3.704 1.00 91.69 126 VAL A C 1
ATOM 980 O O . VAL A 1 126 ? -9.403 2.769 -2.733 1.00 91.69 126 VAL A O 1
ATOM 983 N N . LEU A 1 127 ? -7.462 2.450 -3.827 1.00 93.94 127 LEU A N 1
ATOM 984 C CA . LEU A 1 127 ? -6.885 1.571 -2.818 1.00 93.94 127 LEU A CA 1
ATOM 985 C C . LEU A 1 127 ? -6.624 2.323 -1.506 1.00 93.94 127 LEU A C 1
ATOM 987 O O . LEU A 1 127 ? -6.982 1.823 -0.442 1.00 93.94 127 LEU A O 1
ATOM 991 N N . GLN A 1 128 ? -6.080 3.539 -1.581 1.00 94.06 128 GLN A N 1
ATOM 992 C CA . GLN A 1 128 ? -5.876 4.406 -0.424 1.00 94.06 128 GLN A CA 1
ATOM 993 C C . GLN A 1 128 ? -7.202 4.702 0.290 1.00 94.06 128 GLN A C 1
ATOM 995 O O . GLN A 1 128 ? -7.288 4.498 1.497 1.00 94.06 128 GLN A O 1
ATOM 1000 N N . ASP A 1 129 ? -8.249 5.117 -0.431 1.00 93.81 129 ASP A N 1
ATOM 1001 C CA . ASP A 1 129 ? -9.578 5.376 0.144 1.00 93.81 129 ASP A CA 1
ATOM 1002 C C . ASP A 1 129 ? -10.201 4.115 0.771 1.00 93.81 129 ASP A C 1
ATOM 1004 O O . ASP A 1 129 ? -10.805 4.169 1.846 1.00 93.81 129 ASP A O 1
ATOM 1008 N N . THR A 1 130 ? -10.013 2.953 0.144 1.00 94.50 130 THR A N 1
ATOM 1009 C CA . THR A 1 130 ? -10.506 1.674 0.671 1.00 94.50 130 THR A CA 1
ATOM 1010 C C . THR A 1 130 ? -9.797 1.289 1.968 1.00 94.50 130 THR A C 1
ATOM 1012 O O . THR A 1 130 ? -10.466 0.999 2.961 1.00 94.50 130 THR A O 1
ATOM 1015 N N . LEU A 1 131 ? -8.463 1.332 1.993 1.00 95.56 131 LEU A N 1
ATOM 1016 C CA . LEU A 1 131 ? -7.666 1.020 3.183 1.00 95.56 131 LEU A CA 1
ATOM 1017 C C . LEU A 1 131 ? -7.915 2.016 4.313 1.00 95.56 131 LEU A C 1
ATOM 1019 O O . LEU A 1 131 ? -7.993 1.631 5.474 1.00 95.56 131 LEU A O 1
ATOM 1023 N N . GLN A 1 132 ? -8.104 3.288 3.973 1.00 94.56 132 GLN A N 1
ATOM 1024 C CA . GLN A 1 132 ? -8.474 4.338 4.911 1.00 94.56 132 GLN A CA 1
ATOM 1025 C C . GLN A 1 132 ? -9.814 4.014 5.593 1.00 94.56 132 GLN A C 1
ATOM 1027 O O . GLN A 1 132 ? -9.903 4.007 6.818 1.00 94.56 132 GLN A O 1
ATOM 1032 N N . LYS A 1 133 ? -10.835 3.631 4.816 1.00 93.25 133 LYS A N 1
ATOM 1033 C CA . LYS A 1 133 ? -12.139 3.195 5.347 1.00 93.25 133 LYS A CA 1
ATOM 1034 C C . LYS A 1 133 ? -12.054 1.911 6.171 1.00 93.25 133 LYS A C 1
ATOM 1036 O O . LYS A 1 133 ? -12.771 1.790 7.161 1.00 93.25 133 LYS A O 1
ATOM 1041 N N . GLN A 1 134 ? -11.229 0.949 5.759 1.00 94.62 134 GLN A N 1
ATOM 1042 C CA . GLN A 1 134 ? -11.013 -0.293 6.507 1.00 94.62 134 GLN A CA 1
ATOM 1043 C C . GLN A 1 134 ? -10.351 -0.008 7.852 1.00 94.62 134 GLN A C 1
ATOM 1045 O O . GLN A 1 134 ? -10.853 -0.453 8.879 1.00 94.62 134 GLN A O 1
ATOM 1050 N N . ARG A 1 135 ? -9.296 0.809 7.864 1.00 95.31 135 ARG A N 1
ATOM 1051 C CA . ARG A 1 135 ? -8.638 1.265 9.087 1.00 95.31 135 ARG A CA 1
ATOM 1052 C C . ARG A 1 135 ? -9.623 1.964 10.020 1.00 95.31 135 ARG A C 1
ATOM 1054 O O . ARG A 1 135 ? -9.705 1.599 11.184 1.00 95.31 135 ARG A O 1
ATOM 1061 N N . ASP A 1 136 ? -10.395 2.927 9.517 1.00 91.81 136 ASP A N 1
ATOM 1062 C CA . ASP A 1 136 ? -11.347 3.680 10.344 1.00 91.81 136 ASP A CA 1
ATOM 1063 C C . ASP A 1 136 ? -12.454 2.773 10.917 1.00 91.81 136 ASP A C 1
ATOM 1065 O O . ASP A 1 136 ? -12.850 2.925 12.072 1.00 91.81 136 ASP A O 1
ATOM 1069 N N . TYR A 1 137 ? -12.922 1.790 10.141 1.00 91.75 137 TYR A N 1
ATOM 1070 C CA . TYR A 1 137 ? -13.847 0.763 10.623 1.00 91.75 137 TYR A CA 1
ATOM 1071 C C . TYR A 1 137 ? -13.233 -0.108 11.723 1.00 91.75 137 TYR A C 1
ATOM 1073 O O . TYR A 1 137 ? -13.861 -0.289 12.765 1.00 91.75 137 TYR A O 1
ATOM 1081 N N . VAL A 1 138 ? -12.022 -0.637 11.515 1.00 92.81 138 VAL A N 1
ATOM 1082 C CA . VAL A 1 138 ? -11.379 -1.509 12.505 1.00 92.81 138 VAL A CA 1
ATOM 1083 C C . VAL A 1 138 ? -11.058 -0.735 13.780 1.00 92.81 138 VAL A C 1
ATOM 1085 O O . VAL A 1 138 ? -11.289 -1.263 14.859 1.00 92.81 138 VAL A O 1
ATOM 1088 N N . THR A 1 139 ? -10.656 0.535 13.692 1.00 92.50 139 THR A N 1
ATOM 1089 C CA . THR A 1 139 ? -10.509 1.406 14.868 1.00 92.50 139 THR A CA 1
ATOM 1090 C C . THR A 1 139 ? -11.817 1.524 15.653 1.00 92.50 139 THR A C 1
ATOM 1092 O O . THR A 1 139 ? -11.823 1.332 16.866 1.00 92.50 139 THR A O 1
ATOM 1095 N N . ALA A 1 140 ? -12.940 1.801 14.980 1.00 89.94 140 ALA A N 1
ATOM 1096 C CA . ALA A 1 140 ? -14.240 1.885 15.647 1.00 89.94 140 ALA A CA 1
ATOM 1097 C C . ALA A 1 140 ? -14.659 0.542 16.272 1.00 89.94 140 ALA A C 1
ATOM 1099 O O . ALA A 1 140 ? -15.188 0.509 17.384 1.00 89.94 140 ALA A O 1
ATOM 1100 N N . ASN A 1 141 ? -14.387 -0.576 15.593 1.00 88.50 141 ASN A N 1
ATOM 1101 C CA . ASN A 1 141 ? -14.647 -1.907 16.134 1.00 88.50 141 ASN A CA 1
ATOM 1102 C C . ASN A 1 141 ? -13.786 -2.210 17.367 1.00 88.50 141 ASN A C 1
ATOM 1104 O O . ASN A 1 141 ? -14.337 -2.657 18.369 1.00 88.50 141 ASN A O 1
ATOM 1108 N N . SER A 1 142 ? -12.483 -1.916 17.328 1.00 90.94 142 SER A N 1
ATOM 1109 C CA . SER A 1 142 ? -11.580 -2.062 18.476 1.00 90.94 142 SER A CA 1
ATOM 1110 C C . SER A 1 142 ? -12.081 -1.267 19.678 1.00 90.94 142 SER A C 1
ATOM 1112 O O . SER A 1 142 ? -12.242 -1.844 20.748 1.00 90.94 142 SER A O 1
ATOM 1114 N N . ASN A 1 143 ? -12.441 0.008 19.488 1.00 90.00 143 ASN A N 1
ATOM 1115 C CA . ASN A 1 143 ? -12.987 0.845 20.562 1.00 90.00 143 ASN A CA 1
ATOM 1116 C C . ASN A 1 143 ? -14.249 0.223 21.181 1.00 90.00 143 ASN A C 1
ATOM 1118 O O . ASN A 1 143 ? -14.414 0.219 22.399 1.00 90.00 143 ASN A O 1
ATOM 1122 N N . ARG A 1 144 ? -15.139 -0.345 20.355 1.00 87.69 144 ARG A N 1
ATOM 1123 C CA . ARG A 1 144 ? -16.343 -1.030 20.845 1.00 87.69 144 ARG A CA 1
ATOM 1124 C C . ARG A 1 144 ? -16.005 -2.301 21.630 1.00 87.69 144 ARG A C 1
ATOM 1126 O O . ARG A 1 144 ? -16.638 -2.562 22.649 1.00 87.69 144 ARG A O 1
ATOM 1133 N N . LEU A 1 145 ? -15.058 -3.108 21.156 1.00 90.56 145 LEU A N 1
ATOM 1134 C CA . LEU A 1 145 ? -14.622 -4.330 21.843 1.00 90.56 145 LEU A CA 1
ATOM 1135 C C . LEU A 1 145 ? -13.958 -4.000 23.189 1.0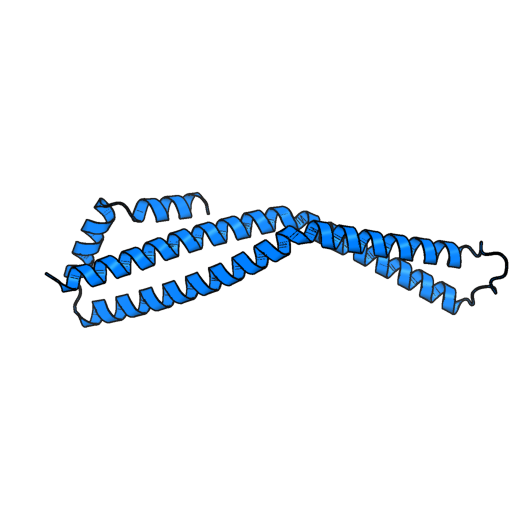0 90.56 145 LEU A C 1
ATOM 1137 O O . LEU A 1 145 ? -14.280 -4.619 24.199 1.00 90.56 145 LEU A O 1
ATOM 1141 N N . GLU A 1 146 ? -13.106 -2.976 23.231 1.00 91.12 146 GLU A N 1
ATOM 1142 C CA . GLU A 1 146 ? -12.516 -2.460 24.471 1.00 91.12 146 GLU A CA 1
ATOM 1143 C C . GLU A 1 146 ? -13.590 -1.962 25.442 1.00 91.12 146 GLU A C 1
ATOM 1145 O O . GLU A 1 146 ? -13.543 -2.276 26.632 1.00 91.12 146 GLU A O 1
ATOM 1150 N N . HIS A 1 147 ? -14.601 -1.255 24.935 1.00 89.12 147 HIS A N 1
ATOM 1151 C CA . HIS A 1 147 ? -15.734 -0.819 25.743 1.00 89.12 147 HIS A CA 1
ATOM 1152 C C . HIS A 1 147 ? -16.507 -2.007 26.344 1.00 89.12 147 HIS A C 1
ATOM 1154 O O . HIS A 1 147 ? -16.823 -2.012 27.533 1.00 89.12 147 HIS A O 1
ATOM 1160 N N . GLN A 1 148 ? -16.732 -3.075 25.568 1.00 87.56 148 GLN A N 1
ATOM 1161 C CA . GLN A 1 148 ? -17.339 -4.313 26.079 1.00 87.56 148 GLN A CA 1
ATOM 1162 C C . GLN A 1 148 ? -16.519 -4.925 27.221 1.00 87.56 148 GLN A C 1
ATOM 1164 O O . GLN A 1 148 ? -17.090 -5.300 28.244 1.00 87.56 148 GLN A O 1
ATOM 1169 N N . LEU A 1 149 ? -15.188 -4.980 27.090 1.00 88.81 149 LEU A N 1
ATOM 1170 C CA . LEU A 1 149 ? -14.287 -5.453 28.153 1.00 88.81 149 LEU A CA 1
ATOM 1171 C C . LEU A 1 149 ? -14.404 -4.625 29.437 1.00 88.81 149 LEU A C 1
ATOM 1173 O O . LEU A 1 149 ? -14.427 -5.194 30.529 1.00 88.81 149 LEU A O 1
ATOM 1177 N N . GLN A 1 150 ? -14.542 -3.303 29.325 1.00 87.69 150 GLN A N 1
ATOM 1178 C CA . GLN A 1 150 ? -14.751 -2.429 30.484 1.00 87.69 150 GLN A CA 1
ATOM 1179 C C . GLN A 1 150 ? -16.081 -2.725 31.190 1.00 87.69 150 GLN A C 1
ATOM 1181 O O . GLN A 1 150 ? -16.129 -2.763 32.422 1.00 87.69 150 GLN A O 1
ATOM 1186 N N . LEU A 1 151 ? -17.148 -2.998 30.433 1.00 86.12 151 LEU A N 1
ATOM 1187 C CA . LEU A 1 151 ? -18.442 -3.387 30.998 1.00 86.12 151 LEU A CA 1
ATOM 1188 C C . LEU A 1 151 ? -18.369 -4.740 31.723 1.00 86.12 151 LEU A C 1
ATOM 1190 O O . LEU A 1 151 ? -18.923 -4.860 32.816 1.00 86.12 151 LEU A O 1
ATOM 1194 N N . PHE A 1 152 ? -17.635 -5.724 31.184 1.00 83.12 152 PHE A N 1
ATOM 1195 C CA . PHE A 1 152 ? -17.373 -6.990 31.883 1.00 83.12 152 PHE A CA 1
ATOM 1196 C C . PHE A 1 152 ? -16.643 -6.762 33.214 1.00 83.12 152 PHE A C 1
ATOM 1198 O O . PHE A 1 152 ? -17.086 -7.263 34.248 1.00 83.12 152 PHE A O 1
ATOM 1205 N N . ALA A 1 153 ? -15.576 -5.957 33.213 1.00 76.69 153 ALA A N 1
ATOM 1206 C CA . ALA A 1 153 ? -14.807 -5.646 34.420 1.00 76.69 153 ALA A CA 1
ATOM 1207 C C . ALA A 1 153 ? -15.637 -4.900 35.484 1.00 76.69 153 ALA A C 1
ATOM 1209 O O . ALA A 1 153 ? -15.490 -5.166 36.676 1.00 76.69 153 ALA A O 1
ATOM 1210 N N . GLY A 1 154 ? -16.539 -4.006 35.064 1.00 68.50 154 GLY A N 1
ATOM 1211 C CA . GLY A 1 154 ? -17.452 -3.291 35.962 1.00 68.50 154 GLY A CA 1
ATOM 1212 C C . GLY A 1 154 ? -18.591 -4.154 36.519 1.00 68.50 154 GLY A C 1
ATOM 1213 O O . GLY A 1 154 ? -19.037 -3.923 37.639 1.00 68.50 154 GLY A O 1
ATOM 1214 N N . SER A 1 155 ? -19.043 -5.170 35.775 1.00 57.69 155 SER A N 1
ATOM 1215 C CA . SER A 1 155 ? -20.122 -6.077 36.205 1.00 57.69 155 SER A CA 1
ATOM 1216 C C . SER A 1 155 ? -19.713 -7.078 37.295 1.00 57.69 155 SER A C 1
ATOM 1218 O O . SER A 1 155 ? -20.578 -7.606 37.982 1.00 57.69 155 SER A O 1
ATOM 1220 N N . GLY A 1 156 ? -18.410 -7.314 37.493 1.00 51.06 156 GLY A N 1
ATOM 1221 C CA . GLY A 1 156 ? -17.888 -8.197 38.545 1.00 51.06 156 GLY A CA 1
ATOM 1222 C C . GLY A 1 156 ? -17.705 -7.538 39.920 1.00 51.06 156 GLY A C 1
ATOM 1223 O O . GLY A 1 156 ? -17.231 -8.204 40.837 1.00 51.06 156 GLY A O 1
ATOM 1224 N N . GLN A 1 157 ? -18.020 -6.244 40.067 1.00 46.50 157 GLN A N 1
ATOM 1225 C CA . GLN A 1 157 ? -17.869 -5.487 41.322 1.00 46.50 157 GLN A CA 1
ATOM 1226 C C . GLN A 1 157 ? -19.194 -5.173 42.044 1.00 46.50 157 GLN A C 1
ATOM 1228 O O . GLN A 1 157 ? -19.169 -4.445 43.038 1.00 46.50 157 GLN A O 1
ATOM 1233 N N . GLN A 1 158 ? -20.333 -5.693 41.573 1.00 40.38 158 GLN A N 1
ATOM 1234 C CA . GLN A 1 158 ? -21.653 -5.492 42.193 1.00 40.38 158 GLN A CA 1
ATOM 1235 C C . GLN A 1 158 ? -22.228 -6.785 42.764 1.00 40.38 158 GLN A C 1
ATOM 1237 O O . GLN A 1 158 ? -22.024 -7.848 42.137 1.00 40.38 158 GLN A O 1
#